Protein AF-A0A3B8QLE0-F1 (afdb_monomer_lite)

Foldseek 3Di:
DDPVVLVVLLVVLCVVLVVVLVVPVPDPCNVVSVVSVVVSVVVSVCCVVPVDPPVPPPPPDD

Radius of gyration: 16.45 Å; chains: 1; bounding box: 27×17×56 Å

Secondary structure (DSSP, 8-state):
--HHHHHHHHHHHHHHHHHHHHHHHTSS-HHHHHHHHHHHHHHHHHHHHS--S---------

pLDDT: mean 75.82, std 12.84, range [45.12, 88.94]

Structure (mmCIF, N/CA/C/O backbone):
data_AF-A0A3B8QLE0-F1
#
_entry.id   AF-A0A3B8QLE0-F1
#
loop_
_atom_site.group_PDB
_atom_site.id
_atom_site.type_symbol
_atom_site.label_atom_id
_atom_site.label_alt_id
_atom_site.label_comp_id
_atom_site.label_asym_id
_atom_site.label_entity_id
_atom_site.label_seq_id
_atom_site.pdbx_PDB_ins_code
_atom_site.Cartn_x
_atom_site.Cartn_y
_atom_site.Cartn_z
_atom_site.occupancy
_atom_site.B_iso_or_equiv
_atom_site.auth_seq_id
_atom_site.auth_comp_id
_atom_site.auth_asym_id
_atom_site.auth_atom_id
_atom_site.pdbx_PDB_model_num
ATOM 1 N N . MET A 1 1 ? -7.281 -5.590 15.877 1.00 65.62 1 MET A N 1
ATOM 2 C CA . MET A 1 1 ? -6.196 -4.620 15.616 1.00 65.62 1 MET A CA 1
ATOM 3 C C . MET A 1 1 ? -6.738 -3.191 15.601 1.00 65.62 1 MET A C 1
ATOM 5 O O . MET A 1 1 ? -7.763 -2.976 14.951 1.00 65.62 1 MET A O 1
ATOM 9 N N . PRO A 1 2 ? -6.087 -2.238 16.289 1.00 78.50 2 PRO A N 1
ATOM 10 C CA . PRO A 1 2 ? -6.463 -0.826 16.265 1.00 78.50 2 PRO A CA 1
ATOM 11 C C . PRO A 1 2 ? -6.335 -0.203 14.865 1.00 78.50 2 PRO A C 1
ATOM 13 O O . PRO A 1 2 ? -5.404 -0.520 14.121 1.00 78.50 2 PRO A O 1
ATOM 16 N N . ILE A 1 3 ? -7.262 0.692 14.507 1.00 81.19 3 ILE A N 1
ATOM 17 C CA . ILE A 1 3 ? -7.384 1.271 13.154 1.00 81.19 3 ILE A CA 1
ATOM 18 C C . ILE A 1 3 ? -6.116 2.018 12.703 1.00 81.19 3 ILE A C 1
ATOM 20 O O . ILE A 1 3 ? -5.739 1.965 11.536 1.00 81.19 3 ILE A O 1
ATOM 24 N N . HIS A 1 4 ? -5.417 2.646 13.649 1.00 78.62 4 HIS A N 1
ATOM 25 C CA . HIS A 1 4 ? -4.190 3.407 13.414 1.00 78.62 4 HIS A CA 1
ATOM 26 C C . HIS A 1 4 ? -3.048 2.518 12.908 1.00 78.62 4 HIS A C 1
ATOM 28 O O . HIS A 1 4 ? -2.318 2.922 12.008 1.00 78.62 4 HIS A O 1
ATOM 34 N N . ILE A 1 5 ? -2.932 1.282 13.405 1.00 82.31 5 ILE A N 1
ATOM 35 C CA . ILE A 1 5 ? -1.865 0.368 12.974 1.00 82.31 5 ILE A CA 1
ATOM 36 C C . ILE A 1 5 ? -2.145 -0.159 11.559 1.00 82.31 5 ILE A C 1
ATOM 38 O O . ILE A 1 5 ? -1.233 -0.257 10.744 1.00 82.31 5 ILE A O 1
ATOM 42 N N . LYS A 1 6 ? -3.415 -0.418 11.214 1.00 80.88 6 LYS A N 1
ATOM 43 C CA . LYS A 1 6 ? -3.800 -0.819 9.848 1.00 80.88 6 LYS A CA 1
ATOM 44 C C . LYS A 1 6 ? -3.494 0.266 8.823 1.00 80.88 6 LYS A C 1
ATOM 46 O O . LYS A 1 6 ? -2.960 -0.035 7.757 1.00 80.88 6 LYS A O 1
ATOM 51 N N . LEU A 1 7 ? -3.825 1.516 9.150 1.00 86.19 7 LEU A N 1
ATOM 52 C CA . LEU A 1 7 ? -3.520 2.670 8.306 1.00 86.19 7 LEU A CA 1
ATOM 53 C C . LEU A 1 7 ? -2.011 2.8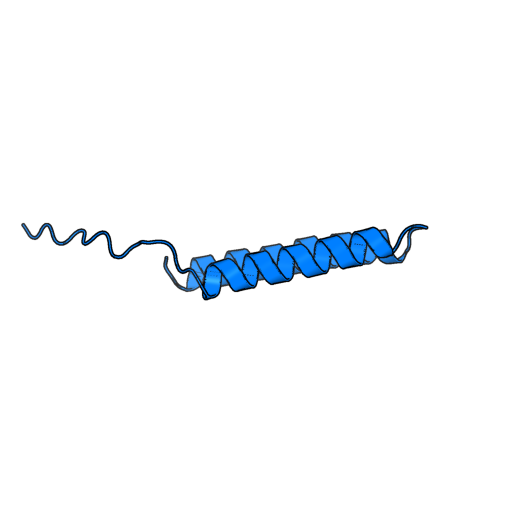57 8.148 1.00 86.19 7 LEU A C 1
ATOM 55 O O . LEU A 1 7 ? -1.548 3.060 7.030 1.00 86.19 7 LEU A O 1
ATOM 59 N N . PHE A 1 8 ? -1.247 2.705 9.232 1.00 87.94 8 PHE A N 1
ATOM 60 C CA . PHE A 1 8 ? 0.211 2.791 9.192 1.00 87.94 8 PHE A CA 1
ATOM 61 C C . PHE A 1 8 ? 0.834 1.724 8.279 1.00 87.94 8 PHE A C 1
ATOM 63 O O . PHE A 1 8 ? 1.621 2.058 7.395 1.00 87.94 8 PHE A O 1
ATOM 70 N N . ILE A 1 9 ? 0.435 0.456 8.425 1.00 86.00 9 ILE A N 1
ATOM 71 C CA . ILE A 1 9 ? 0.943 -0.644 7.587 1.00 86.00 9 ILE A CA 1
ATOM 72 C C . ILE A 1 9 ? 0.524 -0.459 6.124 1.00 86.00 9 ILE A C 1
ATOM 74 O O . ILE A 1 9 ? 1.338 -0.659 5.227 1.00 86.00 9 ILE A O 1
ATOM 78 N N . SER A 1 10 ? -0.716 -0.025 5.871 1.00 84.88 10 SER A N 1
ATOM 79 C CA . SER A 1 10 ? -1.201 0.240 4.507 1.00 84.88 10 SER A CA 1
ATOM 80 C C . SER A 1 10 ? -0.414 1.376 3.841 1.00 84.88 10 SER A C 1
ATOM 82 O O . SER A 1 10 ? -0.030 1.260 2.678 1.00 84.88 10 SER A O 1
ATOM 84 N N . ALA A 1 11 ? -0.118 2.449 4.582 1.00 88.81 11 ALA A N 1
ATOM 85 C CA . ALA A 1 11 ? 0.687 3.566 4.095 1.00 88.81 11 ALA A CA 1
ATOM 86 C C . ALA A 1 11 ? 2.141 3.149 3.822 1.00 88.81 11 ALA A C 1
ATOM 88 O O . ALA A 1 11 ? 2.685 3.473 2.768 1.00 88.81 11 ALA A O 1
ATOM 89 N N . MET A 1 12 ? 2.760 2.379 4.723 1.00 88.94 12 MET A N 1
ATOM 90 C CA . MET A 1 12 ? 4.107 1.843 4.506 1.00 88.94 12 MET A CA 1
ATOM 91 C C . MET A 1 12 ? 4.171 0.914 3.293 1.00 88.94 12 MET A C 1
ATOM 93 O O . MET A 1 12 ? 5.082 1.048 2.479 1.00 88.94 12 MET A O 1
ATOM 97 N N . ALA A 1 13 ? 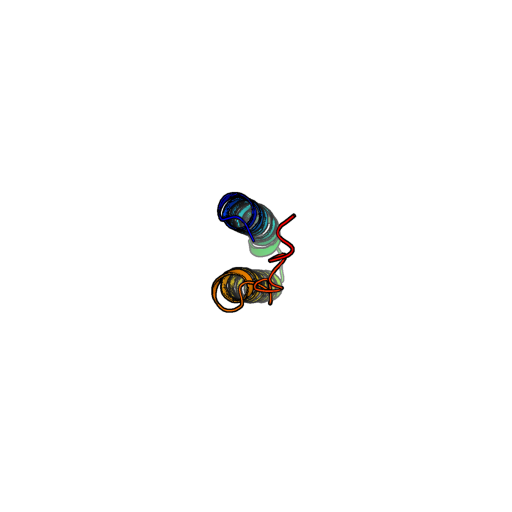3.198 0.013 3.139 1.00 87.50 13 ALA A N 1
ATOM 98 C CA . ALA A 1 13 ? 3.117 -0.866 1.980 1.00 87.50 13 ALA A CA 1
ATOM 99 C C . ALA A 1 13 ? 3.021 -0.055 0.678 1.00 87.50 13 ALA A C 1
ATOM 101 O O . ALA A 1 13 ? 3.759 -0.334 -0.263 1.00 87.50 13 ALA A O 1
ATOM 102 N N . ALA A 1 14 ? 2.195 0.996 0.646 1.00 87.06 14 ALA A N 1
ATOM 103 C CA . ALA A 1 14 ? 2.081 1.881 -0.511 1.00 87.06 14 ALA A CA 1
ATOM 104 C C . ALA A 1 14 ? 3.399 2.606 -0.840 1.00 87.06 14 ALA A C 1
ATOM 106 O O . ALA A 1 14 ? 3.763 2.698 -2.010 1.00 87.06 14 ALA A O 1
ATOM 107 N N . ILE A 1 15 ? 4.145 3.073 0.167 1.00 88.38 15 ILE A N 1
ATOM 108 C CA . ILE A 1 15 ? 5.448 3.732 -0.032 1.00 88.38 15 ILE A CA 1
ATOM 109 C C . ILE A 1 15 ? 6.490 2.744 -0.567 1.00 88.38 15 ILE A C 1
ATOM 111 O O . ILE A 1 15 ? 7.189 3.053 -1.530 1.00 88.38 15 ILE A O 1
ATOM 115 N N . ILE A 1 16 ? 6.585 1.553 0.030 1.00 86.12 16 ILE A N 1
ATOM 116 C CA . ILE A 1 16 ? 7.559 0.527 -0.371 1.00 86.12 16 ILE A CA 1
ATOM 117 C C . ILE A 1 16 ? 7.276 0.067 -1.799 1.00 86.12 16 ILE A C 1
ATOM 119 O O . ILE A 1 16 ? 8.179 0.032 -2.629 1.00 86.12 16 ILE A O 1
ATOM 123 N N . VAL A 1 17 ? 6.019 -0.237 -2.105 1.00 85.75 17 VAL A N 1
ATOM 124 C CA . VAL A 1 17 ? 5.595 -0.705 -3.428 1.00 85.75 17 VAL A CA 1
ATOM 125 C C . VAL A 1 17 ? 5.679 0.408 -4.460 1.00 85.75 17 VAL A C 1
ATOM 127 O O . VAL A 1 17 ? 6.075 0.146 -5.588 1.00 85.75 17 VAL A O 1
ATOM 130 N N . GLY A 1 18 ? 5.352 1.647 -4.094 1.00 83.06 18 GLY A N 1
ATOM 131 C CA . GLY A 1 18 ? 5.506 2.806 -4.968 1.00 83.06 18 GLY A CA 1
ATOM 132 C C . GLY A 1 18 ? 6.972 3.074 -5.310 1.00 83.06 18 GLY A C 1
ATOM 133 O O . GLY A 1 18 ? 7.306 3.240 -6.481 1.00 83.06 18 GLY A O 1
ATOM 134 N N . GLY A 1 19 ? 7.867 3.041 -4.318 1.00 84.00 19 GLY A N 1
ATOM 135 C CA . GLY A 1 19 ? 9.308 3.211 -4.527 1.00 84.00 19 GLY A CA 1
ATOM 136 C C . GLY A 1 19 ? 9.940 2.053 -5.306 1.00 84.00 19 GLY A C 1
ATOM 137 O O . GLY A 1 19 ? 10.724 2.266 -6.235 1.00 84.00 19 GLY A O 1
ATOM 138 N N . PHE A 1 20 ? 9.556 0.818 -4.985 1.00 80.94 20 PHE A N 1
ATOM 139 C CA . PHE A 1 20 ? 10.010 -0.372 -5.704 1.00 80.94 20 PHE A CA 1
ATOM 140 C C . PHE A 1 20 ? 9.459 -0.402 -7.134 1.00 80.94 20 PHE A C 1
ATOM 142 O O . PHE A 1 20 ? 10.200 -0.632 -8.081 1.00 80.94 20 PHE A O 1
ATOM 149 N N . GLY A 1 21 ? 8.184 -0.063 -7.315 1.00 79.38 21 GLY A N 1
ATOM 150 C CA . GLY A 1 21 ? 7.547 0.070 -8.619 1.00 79.38 21 GLY A CA 1
ATOM 151 C C . GLY A 1 21 ? 8.219 1.136 -9.476 1.00 79.38 21 GLY A C 1
ATOM 152 O O . GLY A 1 21 ? 8.529 0.864 -10.628 1.00 79.38 21 GLY A O 1
ATOM 153 N N . TYR A 1 22 ? 8.538 2.306 -8.917 1.00 77.12 22 TYR A N 1
ATOM 154 C CA . TYR A 1 22 ? 9.227 3.378 -9.643 1.00 77.12 22 TYR A CA 1
ATOM 155 C C . TYR A 1 22 ? 10.613 2.954 -10.149 1.00 77.12 22 TYR A C 1
ATOM 157 O O . TYR A 1 22 ? 10.952 3.176 -11.310 1.00 77.12 22 TYR A O 1
ATOM 165 N N . THR A 1 23 ? 11.402 2.289 -9.301 1.00 77.44 23 THR A N 1
ATOM 166 C CA . THR A 1 23 ? 12.744 1.814 -9.688 1.00 77.44 23 THR A CA 1
ATOM 167 C C . THR A 1 23 ? 12.698 0.673 -10.705 1.00 77.44 23 THR A C 1
ATOM 169 O O . THR A 1 23 ? 13.619 0.519 -11.504 1.00 77.44 23 THR A O 1
ATOM 172 N N . GLN A 1 24 ? 11.621 -0.111 -10.712 1.00 74.56 24 GLN A N 1
ATOM 173 C CA . GLN A 1 24 ? 11.505 -1.326 -11.515 1.00 74.56 24 GLN A CA 1
ATOM 174 C C . GLN A 1 24 ? 10.731 -1.122 -12.826 1.00 74.56 24 GLN A C 1
ATOM 176 O O . GLN A 1 24 ? 11.022 -1.800 -13.809 1.00 74.56 24 GLN A O 1
ATOM 181 N N . LEU A 1 25 ? 9.835 -0.131 -12.883 1.00 71.06 25 LEU A N 1
ATOM 182 C CA . LEU A 1 25 ? 9.221 0.381 -14.117 1.00 71.06 25 LEU A CA 1
ATOM 183 C C . LEU A 1 25 ? 10.254 1.030 -15.047 1.00 71.06 25 LEU A C 1
ATOM 185 O O . LEU A 1 25 ? 10.083 0.997 -16.260 1.00 71.06 25 LEU A O 1
ATOM 189 N N . ALA A 1 26 ? 11.334 1.584 -14.489 1.00 70.00 26 ALA A N 1
ATOM 190 C CA . ALA A 1 26 ? 12.470 2.096 -15.255 1.00 70.00 26 ALA A CA 1
ATOM 191 C C . ALA A 1 26 ? 13.452 0.991 -15.706 1.00 70.00 26 ALA A C 1
ATOM 193 O O . ALA A 1 26 ? 14.399 1.265 -16.443 1.00 70.00 26 ALA A O 1
ATOM 194 N N . GLY A 1 27 ? 13.259 -0.249 -15.244 1.00 71.56 27 GLY A N 1
ATOM 195 C CA . GLY A 1 27 ? 14.125 -1.385 -15.534 1.00 71.56 27 GLY A CA 1
ATOM 196 C C . GLY A 1 27 ? 13.634 -2.256 -16.701 1.00 71.56 27 GLY A C 1
ATOM 197 O O . GLY A 1 27 ? 12.503 -2.128 -17.164 1.00 71.56 27 GLY A O 1
ATOM 198 N N . PRO A 1 28 ? 14.456 -3.219 -17.153 1.0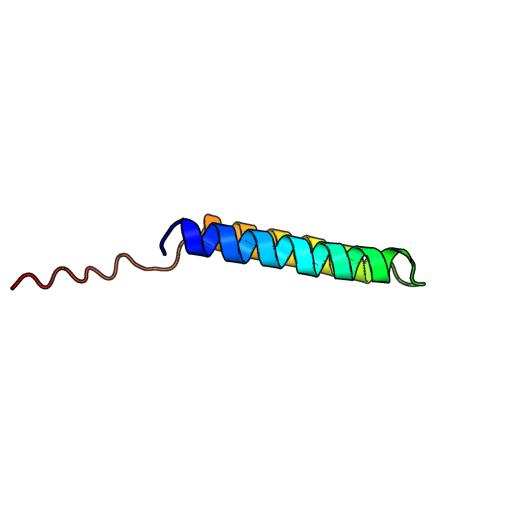0 67.88 28 PRO A N 1
ATOM 199 C CA . PRO A 1 28 ? 14.151 -4.071 -18.308 1.00 67.88 28 PRO A CA 1
ATOM 200 C C . PRO A 1 28 ? 13.043 -5.115 -18.073 1.00 67.88 28 PRO A C 1
ATOM 202 O O . PRO A 1 28 ? 12.695 -5.841 -19.001 1.00 67.88 28 PRO A O 1
ATOM 205 N N . ARG A 1 29 ? 12.504 -5.244 -16.850 1.00 68.56 29 ARG A N 1
ATOM 206 C CA . ARG A 1 29 ? 11.475 -6.241 -16.495 1.00 68.56 29 ARG A CA 1
ATOM 207 C C . ARG A 1 29 ? 10.351 -5.625 -15.649 1.00 68.56 29 ARG A C 1
ATOM 209 O O . ARG A 1 29 ? 10.282 -5.881 -14.444 1.00 68.56 29 ARG A O 1
ATOM 216 N N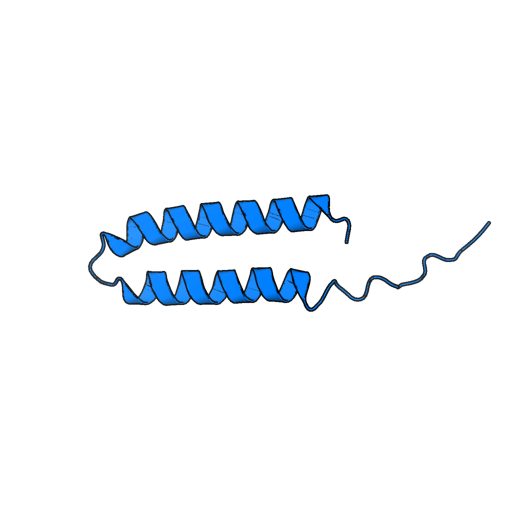 . PRO A 1 30 ? 9.451 -4.842 -16.268 1.00 72.50 30 PRO A N 1
ATOM 217 C CA . PRO A 1 30 ? 8.339 -4.185 -15.573 1.00 72.50 30 PRO A CA 1
ATOM 218 C C . PRO A 1 30 ? 7.300 -5.174 -15.017 1.00 72.50 30 PRO A C 1
ATOM 220 O O . PRO A 1 30 ? 6.548 -4.843 -14.107 1.00 72.50 30 PRO A O 1
ATOM 223 N N . GLU A 1 31 ? 7.277 -6.408 -15.517 1.00 77.19 31 GLU A N 1
ATOM 224 C CA . GLU A 1 31 ? 6.389 -7.491 -15.069 1.00 77.19 31 GLU A CA 1
ATOM 225 C C . GLU A 1 31 ? 6.513 -7.768 -13.562 1.00 77.19 31 GLU A C 1
ATOM 227 O O . GLU A 1 31 ? 5.513 -7.978 -12.876 1.00 77.19 31 GLU A O 1
ATOM 232 N N . ILE A 1 32 ? 7.735 -7.698 -13.022 1.00 79.12 32 ILE A N 1
ATOM 233 C CA . ILE A 1 32 ? 8.016 -7.948 -11.600 1.00 79.12 32 ILE A CA 1
ATOM 234 C C . ILE A 1 32 ? 7.388 -6.849 -10.728 1.00 79.12 32 ILE A C 1
ATOM 236 O O . ILE A 1 32 ? 6.850 -7.135 -9.657 1.00 79.12 32 ILE A O 1
ATOM 240 N N . ALA A 1 33 ? 7.367 -5.610 -11.229 1.00 77.31 33 ALA A N 1
ATOM 241 C CA . ALA A 1 33 ? 6.745 -4.480 -10.549 1.00 77.31 33 ALA A CA 1
ATOM 242 C C . ALA A 1 33 ? 5.227 -4.672 -10.421 1.00 77.31 33 ALA A C 1
ATOM 244 O O . ALA A 1 33 ? 4.665 -4.444 -9.350 1.00 77.31 33 ALA A O 1
ATOM 245 N N . TYR A 1 34 ? 4.569 -5.150 -11.484 1.00 80.00 34 TYR A N 1
ATOM 246 C CA . TYR A 1 34 ? 3.134 -5.444 -11.457 1.00 80.00 34 TYR A CA 1
ATOM 247 C C . TYR A 1 34 ? 2.798 -6.580 -10.491 1.00 80.00 34 TYR A C 1
ATOM 249 O O . TYR A 1 34 ? 1.827 -6.469 -9.742 1.00 80.00 34 TYR A O 1
ATOM 257 N N . VAL A 1 35 ? 3.609 -7.642 -10.443 1.00 84.81 35 VAL A N 1
ATOM 258 C CA . VAL A 1 35 ? 3.425 -8.735 -9.472 1.00 84.81 35 VAL A CA 1
ATOM 259 C C . VAL A 1 35 ? 3.579 -8.216 -8.041 1.00 84.81 35 VAL A C 1
ATOM 261 O O . VAL A 1 35 ? 2.724 -8.495 -7.200 1.00 84.81 35 VAL A O 1
ATOM 264 N N . GLY A 1 36 ? 4.609 -7.408 -7.771 1.00 82.50 36 GLY A N 1
ATOM 265 C CA . GLY A 1 36 ? 4.819 -6.788 -6.460 1.00 82.50 36 GLY A CA 1
ATOM 266 C C . GLY A 1 36 ? 3.667 -5.868 -6.047 1.00 82.50 36 GLY A C 1
ATOM 267 O O . GLY A 1 36 ? 3.189 -5.946 -4.915 1.00 82.50 36 GLY A O 1
ATOM 268 N N . PHE A 1 37 ? 3.165 -5.055 -6.980 1.00 83.94 37 PHE A N 1
ATOM 269 C CA . PHE A 1 37 ? 2.019 -4.176 -6.750 1.00 83.94 37 PHE A CA 1
ATOM 270 C C . PHE A 1 37 ? 0.748 -4.966 -6.430 1.00 83.94 37 PHE A C 1
ATOM 272 O O . PHE A 1 37 ? 0.067 -4.689 -5.442 1.00 83.94 37 PHE A O 1
ATOM 279 N N . THR A 1 38 ? 0.461 -5.990 -7.233 1.00 86.88 38 THR A N 1
ATOM 280 C CA . THR A 1 38 ? -0.727 -6.835 -7.069 1.00 86.88 38 THR A CA 1
ATOM 281 C C . THR A 1 38 ? -0.675 -7.599 -5.746 1.00 86.88 38 THR A C 1
ATOM 283 O O . THR A 1 38 ? -1.652 -7.604 -4.998 1.00 86.88 38 THR A O 1
ATOM 286 N N . LEU A 1 39 ? 0.479 -8.182 -5.404 1.00 87.31 39 LEU A N 1
ATOM 287 C CA . LEU A 1 39 ? 0.675 -8.907 -4.150 1.00 87.31 39 LEU A CA 1
ATOM 288 C C . LEU A 1 39 ? 0.486 -7.994 -2.935 1.00 87.31 39 LEU A C 1
ATOM 290 O O . LEU A 1 39 ? -0.215 -8.357 -1.990 1.00 87.31 39 LEU A O 1
ATOM 294 N N . ALA A 1 40 ? 1.064 -6.794 -2.965 1.00 85.75 40 ALA A N 1
ATOM 295 C CA . ALA A 1 40 ? 0.923 -5.851 -1.868 1.00 85.75 40 ALA A CA 1
ATOM 296 C C . ALA A 1 40 ? -0.510 -5.330 -1.718 1.00 85.75 40 ALA A C 1
ATOM 298 O O . ALA A 1 40 ? -1.001 -5.219 -0.595 1.00 85.75 40 ALA A O 1
ATOM 299 N N . ALA A 1 41 ? -1.209 -5.078 -2.827 1.00 86.94 41 ALA A N 1
ATOM 300 C CA . ALA A 1 41 ? -2.625 -4.735 -2.797 1.00 86.94 41 ALA A CA 1
ATOM 301 C C . ALA A 1 41 ? -3.455 -5.861 -2.159 1.00 86.94 41 ALA A C 1
ATOM 303 O O . ALA A 1 41 ? -4.302 -5.585 -1.309 1.00 86.94 41 ALA A O 1
ATOM 304 N N . MET A 1 42 ? -3.171 -7.127 -2.492 1.00 88.44 42 MET A N 1
ATOM 305 C CA . MET A 1 42 ? -3.830 -8.274 -1.860 1.00 88.44 42 MET A CA 1
ATOM 306 C C . MET A 1 42 ? -3.500 -8.395 -0.369 1.00 88.44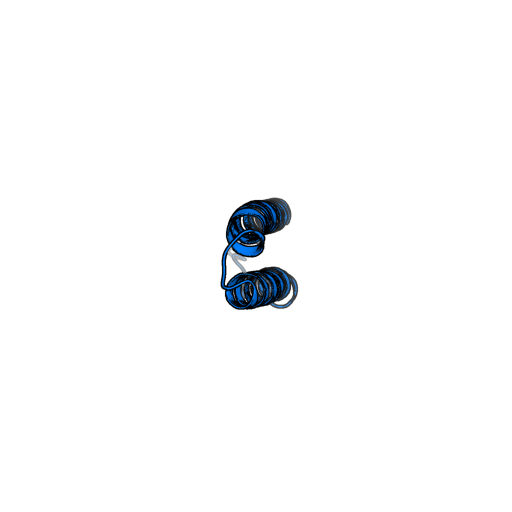 42 MET A C 1
ATOM 308 O O . MET A 1 42 ? -4.401 -8.678 0.414 1.00 88.44 42 MET A O 1
ATOM 312 N N . MET A 1 43 ? -2.256 -8.144 0.049 1.00 85.38 43 MET A N 1
ATOM 313 C CA . MET A 1 43 ? -1.872 -8.154 1.467 1.00 85.38 43 MET A CA 1
ATOM 314 C C . MET A 1 43 ? -2.582 -7.056 2.261 1.00 85.38 43 MET A C 1
ATOM 316 O O . MET A 1 43 ? -3.123 -7.323 3.334 1.00 85.38 43 MET A O 1
ATOM 320 N N . VAL A 1 44 ? -2.633 -5.833 1.727 1.00 86.25 44 VAL A N 1
ATOM 321 C CA . VAL A 1 44 ? -3.374 -4.731 2.353 1.00 86.25 44 VAL A CA 1
ATOM 322 C C . VAL A 1 44 ? -4.858 -5.080 2.420 1.00 86.25 44 VAL A C 1
ATOM 324 O O . VAL A 1 44 ? -5.443 -5.017 3.496 1.00 86.25 44 VAL A O 1
ATOM 327 N N . LEU A 1 45 ? -5.463 -5.542 1.325 1.00 86.06 45 LEU A N 1
ATOM 328 C CA . LEU A 1 45 ? -6.855 -5.998 1.334 1.00 86.06 45 LEU A CA 1
ATOM 329 C C . LEU A 1 45 ? -7.089 -7.116 2.354 1.00 86.06 45 LEU A C 1
ATOM 331 O O . LEU A 1 45 ? -8.083 -7.072 3.071 1.00 86.06 45 LEU A O 1
ATOM 335 N N . ALA A 1 46 ? -6.169 -8.071 2.490 1.00 85.00 46 ALA A N 1
ATOM 336 C CA . ALA A 1 46 ? -6.271 -9.150 3.465 1.00 85.00 46 ALA A CA 1
ATOM 337 C C . ALA A 1 46 ? -6.269 -8.631 4.913 1.00 85.00 46 ALA A C 1
ATOM 339 O O . ALA A 1 46 ? -7.073 -9.100 5.709 1.00 85.00 46 ALA A O 1
ATOM 340 N N . ILE A 1 47 ? -5.466 -7.614 5.250 1.00 83.06 47 ILE A N 1
ATOM 341 C CA . ILE A 1 47 ? -5.471 -6.969 6.584 1.00 83.06 47 ILE A CA 1
ATOM 342 C C . ILE A 1 47 ? -6.838 -6.333 6.907 1.00 83.06 47 ILE A C 1
ATOM 344 O O . ILE A 1 47 ? -7.256 -6.234 8.072 1.00 83.06 47 ILE A O 1
ATOM 348 N N . TRP A 1 48 ? -7.543 -5.873 5.873 1.00 81.00 48 TRP A N 1
ATOM 349 C CA . TRP A 1 48 ? -8.860 -5.257 6.000 1.00 81.00 48 TRP A CA 1
ATOM 350 C C . TRP A 1 48 ? -10.007 -6.280 5.989 1.00 81.00 48 TRP A C 1
ATOM 352 O O . TRP A 1 48 ? -10.924 -6.134 6.797 1.00 81.00 48 TRP A O 1
ATOM 362 N N . ILE A 1 49 ? -9.939 -7.312 5.140 1.00 82.25 49 ILE A N 1
ATOM 363 C CA . ILE A 1 49 ? -10.944 -8.386 4.991 1.00 82.25 49 ILE A CA 1
ATOM 364 C C . ILE A 1 49 ? -10.861 -9.395 6.139 1.00 82.25 49 ILE A C 1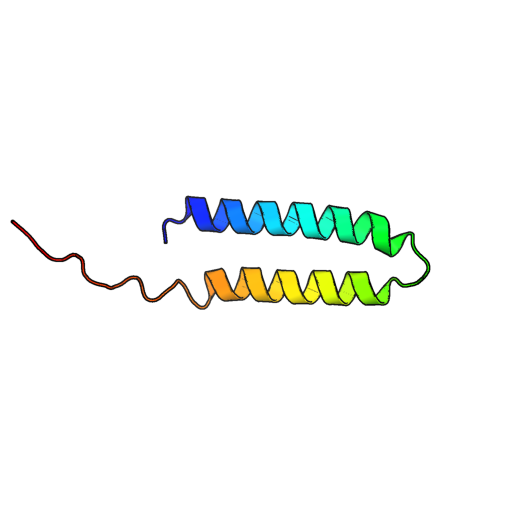
ATOM 366 O O . ILE A 1 49 ? -11.887 -9.817 6.670 1.00 82.25 49 ILE A O 1
ATOM 370 N N . PHE A 1 50 ? -9.644 -9.746 6.549 1.00 76.31 50 PHE A N 1
ATOM 371 C CA . PHE A 1 50 ? -9.348 -10.615 7.680 1.00 76.31 50 PHE A CA 1
ATOM 372 C C . PHE A 1 50 ? -8.691 -9.788 8.783 1.00 76.31 50 PHE A C 1
ATOM 374 O O . PHE A 1 50 ? -7.491 -9.915 9.033 1.00 76.31 50 PHE A O 1
ATOM 381 N N . PRO A 1 51 ? -9.454 -8.921 9.476 1.00 66.94 51 PRO A N 1
ATOM 382 C CA . PRO A 1 51 ? -8.975 -8.383 10.729 1.00 66.94 51 PRO A CA 1
ATOM 383 C C . PRO A 1 51 ? -8.739 -9.588 11.630 1.00 66.94 51 PRO A C 1
ATOM 385 O O . PRO A 1 51 ? -9.697 -10.270 11.988 1.00 66.94 51 PRO A O 1
ATOM 388 N N . GLU A 1 52 ? -7.467 -9.862 11.916 1.00 61.59 52 GLU A N 1
ATOM 389 C CA . GLU A 1 52 ? -7.014 -10.960 12.763 1.00 61.59 52 GLU A CA 1
ATOM 390 C C . GLU A 1 52 ? -8.031 -11.252 13.863 1.00 61.59 52 GLU A C 1
ATOM 392 O O . GLU A 1 52 ? -8.515 -10.314 14.506 1.00 61.59 52 GLU A O 1
ATOM 397 N N . THR A 1 53 ? -8.333 -12.543 14.014 1.00 58.16 53 THR A N 1
ATOM 398 C CA . THR A 1 53 ? -8.985 -13.325 15.083 1.00 58.16 53 THR A CA 1
ATOM 399 C C . THR A 1 53 ? -8.822 -12.779 16.517 1.00 58.16 53 THR A C 1
ATOM 401 O O . THR A 1 53 ? -8.475 -13.483 17.456 1.00 58.16 53 THR A O 1
ATOM 404 N N . GLY A 1 54 ? -9.113 -11.500 16.713 1.00 47.44 54 GLY A N 1
ATOM 405 C CA . GLY A 1 54 ? -8.814 -10.680 17.883 1.00 47.44 54 GLY A CA 1
ATOM 406 C C . GLY A 1 54 ? -10.064 -10.318 18.673 1.00 47.44 54 GLY A C 1
ATOM 407 O O . GLY A 1 54 ? -10.037 -9.414 19.500 1.00 47.44 54 GLY A O 1
ATOM 408 N N . LYS A 1 55 ? -11.156 -11.057 18.459 1.00 50.75 55 LYS A N 1
ATOM 409 C CA . LYS A 1 55 ? -12.100 -11.336 19.540 1.00 50.75 55 LYS A CA 1
ATOM 410 C C . LYS A 1 55 ? -11.628 -12.557 20.338 1.00 50.75 55 LYS A C 1
ATOM 412 O O . LYS A 1 55 ? -12.459 -13.348 20.773 1.00 50.75 55 LYS A O 1
ATOM 417 N N . VAL A 1 56 ? -10.327 -12.715 20.606 1.00 53.81 56 VAL A N 1
ATOM 418 C CA . VAL A 1 56 ? -9.980 -13.328 21.892 1.00 53.81 56 VAL A CA 1
ATOM 419 C C . VAL A 1 56 ? -10.411 -12.295 22.916 1.00 53.81 56 VAL A C 1
ATOM 421 O O . VAL A 1 56 ? -9.733 -11.304 23.171 1.00 53.81 56 VAL A O 1
ATOM 424 N N . LYS A 1 57 ? -11.642 -12.485 23.390 1.00 49.81 57 LYS A N 1
ATOM 425 C CA . LYS A 1 57 ? -12.193 -11.864 24.577 1.00 49.81 57 LYS A CA 1
ATOM 426 C C . LYS A 1 57 ? -11.132 -11.960 25.678 1.00 49.81 57 LYS A C 1
ATOM 428 O O . LYS A 1 57 ? -11.145 -12.910 26.447 1.00 49.81 57 LYS A O 1
ATOM 433 N N . ALA A 1 58 ? -10.306 -10.937 25.856 1.00 51.72 58 ALA A N 1
ATOM 434 C CA . ALA A 1 58 ? -9.805 -10.602 27.182 1.00 51.72 58 ALA A CA 1
ATOM 435 C C . ALA A 1 58 ? -10.956 -9.935 27.959 1.00 51.72 58 ALA A C 1
ATOM 437 O O . ALA A 1 58 ? -10.863 -8.820 28.452 1.00 51.72 58 ALA A O 1
ATOM 438 N N . SER A 1 59 ? -12.095 -10.631 28.012 1.00 50.78 59 SER A N 1
ATOM 439 C CA . SER A 1 59 ? -13.091 -10.482 29.055 1.00 50.78 59 SER A CA 1
ATOM 440 C C . SER A 1 59 ? -12.575 -11.323 30.215 1.00 50.78 59 SER A C 1
ATOM 442 O O . SER A 1 59 ? -13.100 -12.397 30.482 1.00 50.78 59 SER A O 1
ATOM 444 N N . SER A 1 60 ? -11.520 -10.861 30.873 1.00 50.09 60 SER A N 1
ATOM 445 C CA . SER A 1 60 ? -11.271 -11.256 32.253 1.00 50.09 60 SER A CA 1
ATOM 446 C C . SER A 1 60 ? -11.327 -9.987 33.075 1.00 50.09 60 SER A C 1
ATOM 448 O O . SER A 1 60 ? -10.323 -9.364 33.395 1.00 50.09 60 SER A O 1
ATOM 450 N N . LYS A 1 61 ? -12.573 -9.585 33.311 1.00 46.34 61 LYS A N 1
ATOM 451 C CA . LYS A 1 61 ? -12.983 -8.716 34.400 1.00 46.34 61 LYS A CA 1
ATOM 452 C C . LYS A 1 61 ? -12.387 -9.269 35.699 1.00 46.34 61 LYS A C 1
ATOM 454 O O . LYS A 1 61 ? -12.729 -10.389 36.070 1.00 46.34 61 LYS A O 1
ATOM 459 N N . ASN A 1 62 ? -11.525 -8.499 36.349 1.00 45.12 62 ASN A N 1
ATOM 460 C CA . ASN A 1 62 ? -11.505 -8.356 37.803 1.00 45.12 62 ASN A CA 1
ATOM 461 C C . ASN A 1 62 ? -10.772 -7.071 38.163 1.00 45.12 62 ASN A C 1
ATOM 463 O O . ASN A 1 62 ? -9.578 -6.971 37.810 1.00 45.12 62 ASN A O 1
#

Sequence (62 aa):
MPIHIKLFISAMAAIIVGGFGYTQLAGPRPEIAYVGFTLAAMMVLAIWIFPETGKVKASSKN